Protein AF-A0A258AAE7-F1 (afdb_monomer)

Solvent-accessible surface area (backbone atoms only — not comparable to full-atom values): 8280 Å² total; per-residue (Å²): 134,86,82,82,85,81,79,69,81,79,75,84,90,77,60,73,70,60,56,50,54,52,49,51,52,50,52,52,50,51,51,56,50,52,49,54,52,49,54,57,48,52,56,53,58,70,70,46,60,92,88,64,78,79,54,72,70,54,54,51,51,52,54,51,50,55,48,50,52,52,50,52,52,51,55,63,56,70,35,91,78,54,75,66,64,77,70,66,82,52,56,72,72,54,49,54,50,52,54,53,51,52,54,52,54,50,50,54,52,50,52,54,51,55,56,64,73,66,59,77,85,85,76,80,78,82,85,84,81,82,137

Foldseek 3Di:
DDDDPPPDPDDDPDDPVVVLVVVVVVLVVVVVVLVVVVVVLVVVVVVDDPPDDDDPVSVVVVVVSVVVVVVSVVVVVPRPPPVPPPPPPADPVNVVVVVVVVVVVVVVVVVVVVVVVPPPPPPDDDPDDDD

Radius of gyration: 30.96 Å; Cα contacts (8 Å, |Δi|>4): 15; chains: 1; bounding box: 57×70×100 Å

Mean predicted aligned error: 19.7 Å

Structure (mmCIF, N/CA/C/O backbone):
data_AF-A0A258AAE7-F1
#
_entry.id   AF-A0A258AAE7-F1
#
loop_
_atom_site.group_PDB
_atom_site.id
_atom_site.type_symbol
_atom_site.label_atom_id
_atom_site.label_alt_id
_atom_site.label_comp_id
_atom_site.label_asym_id
_atom_site.label_entity_id
_atom_site.label_seq_id
_atom_site.pdbx_PDB_ins_code
_atom_site.Cartn_x
_atom_site.Cartn_y
_atom_site.Cartn_z
_atom_site.occupancy
_atom_site.B_iso_or_equiv
_atom_site.auth_seq_id
_atom_site.auth_comp_id
_atom_site.auth_asym_id
_atom_site.auth_atom_id
_atom_site.pdbx_PDB_model_num
ATOM 1 N N . MET A 1 1 ? 38.422 26.768 -52.918 1.00 37.53 1 MET A N 1
ATOM 2 C CA . MET A 1 1 ? 38.658 27.785 -51.875 1.00 37.53 1 MET A CA 1
ATOM 3 C C . MET A 1 1 ? 37.271 28.175 -51.396 1.00 37.53 1 MET A C 1
ATOM 5 O O . MET A 1 1 ? 36.570 28.813 -52.165 1.00 37.53 1 MET A O 1
ATOM 9 N N . SER A 1 2 ? 36.720 27.408 -50.447 1.00 45.38 2 SER A N 1
ATOM 10 C CA . SER A 1 2 ? 36.784 27.655 -48.984 1.00 45.38 2 SER A CA 1
ATOM 11 C C . SER A 1 2 ? 35.866 28.817 -48.628 1.00 45.38 2 SER A C 1
ATOM 13 O O . SER A 1 2 ? 35.932 29.846 -49.281 1.00 45.38 2 SER A O 1
ATOM 15 N N . ASP A 1 3 ? 35.011 28.785 -47.629 1.00 41.69 3 ASP A N 1
ATOM 16 C CA . ASP A 1 3 ? 34.559 27.792 -46.662 1.00 41.69 3 ASP A CA 1
ATOM 17 C C . ASP A 1 3 ? 33.271 28.458 -46.141 1.00 41.69 3 ASP A C 1
ATOM 19 O O . ASP A 1 3 ? 33.255 29.677 -45.946 1.00 41.69 3 ASP A O 1
ATOM 23 N N . SER A 1 4 ? 32.153 27.753 -46.053 1.00 45.81 4 SER A N 1
ATOM 24 C CA . SER A 1 4 ? 30.976 28.290 -45.368 1.00 45.81 4 SER A CA 1
ATOM 25 C C . SER A 1 4 ? 30.736 27.364 -44.206 1.00 45.81 4 SER A C 1
ATOM 27 O O . SER A 1 4 ? 30.060 26.348 -44.351 1.00 45.81 4 SER A O 1
ATOM 29 N N . ASP A 1 5 ? 31.391 27.719 -43.103 1.00 47.16 5 ASP A N 1
ATOM 30 C CA . ASP A 1 5 ? 31.148 27.208 -41.768 1.00 47.16 5 ASP A CA 1
ATOM 31 C C . ASP A 1 5 ? 29.643 27.275 -41.474 1.00 47.16 5 ASP A C 1
ATOM 33 O O . ASP A 1 5 ? 29.091 28.306 -41.081 1.00 47.16 5 ASP A O 1
ATOM 37 N N . ASP A 1 6 ? 28.974 26.149 -41.700 1.00 49.28 6 ASP A N 1
ATOM 38 C CA . ASP A 1 6 ? 27.685 25.807 -41.113 1.00 49.28 6 ASP A CA 1
ATOM 39 C C . ASP A 1 6 ? 27.934 25.524 -39.621 1.00 49.28 6 ASP A C 1
ATOM 41 O O . ASP A 1 6 ? 27.974 24.380 -39.170 1.00 49.28 6 ASP A O 1
ATOM 45 N N . ASP A 1 7 ? 28.203 26.585 -38.854 1.00 51.69 7 ASP A N 1
ATOM 46 C CA . ASP A 1 7 ? 28.332 26.527 -37.396 1.00 51.69 7 ASP A CA 1
ATOM 47 C C . ASP A 1 7 ? 26.928 26.457 -36.778 1.00 51.69 7 ASP A C 1
ATOM 49 O O . ASP A 1 7 ? 26.360 27.430 -36.276 1.00 51.69 7 ASP A O 1
ATOM 53 N N . ALA A 1 8 ? 26.315 25.279 -36.884 1.00 56.22 8 ALA A N 1
ATOM 54 C CA . ALA A 1 8 ? 25.115 24.947 -36.138 1.00 56.22 8 ALA A CA 1
ATOM 55 C C . ALA A 1 8 ? 25.502 24.692 -34.666 1.00 56.22 8 ALA A C 1
ATOM 57 O O . ALA A 1 8 ? 26.265 23.760 -34.389 1.00 56.22 8 ALA A O 1
ATOM 58 N N . PRO A 1 9 ? 24.964 25.441 -33.683 1.00 46.66 9 PRO A N 1
ATOM 59 C CA . PRO A 1 9 ? 25.293 25.207 -32.285 1.00 46.66 9 PRO A CA 1
ATOM 60 C C . PRO A 1 9 ? 24.755 23.840 -31.851 1.00 46.66 9 PRO A C 1
ATOM 62 O O . PRO A 1 9 ? 23.544 23.613 -31.776 1.00 46.66 9 PRO A O 1
ATOM 65 N N . ALA A 1 10 ? 25.674 22.921 -31.552 1.00 55.69 10 ALA A N 1
ATOM 66 C CA . ALA A 1 10 ? 25.371 21.598 -31.031 1.00 55.69 10 ALA A CA 1
ATOM 67 C C . ALA A 1 10 ? 24.486 21.702 -29.777 1.00 55.69 10 ALA A C 1
ATOM 69 O O . ALA A 1 10 ? 24.906 22.186 -28.723 1.00 55.69 10 ALA A O 1
ATOM 70 N N . LEU A 1 11 ? 23.242 21.228 -29.885 1.00 53.00 11 LEU A N 1
ATOM 71 C CA . LEU A 1 11 ? 22.323 21.135 -28.754 1.00 53.00 11 LEU A CA 1
ATOM 72 C C . LEU A 1 11 ? 22.918 20.186 -27.694 1.00 53.00 11 LEU A C 1
ATOM 74 O O . LEU A 1 11 ? 23.328 19.074 -28.037 1.00 53.00 11 LEU A O 1
ATOM 78 N N . PRO A 1 12 ? 22.967 20.572 -26.404 1.00 51.06 12 PRO A N 1
ATOM 79 C CA . PRO A 1 12 ? 23.612 19.765 -25.376 1.00 51.06 12 PRO A CA 1
ATOM 80 C C . PRO A 1 12 ? 22.842 18.462 -25.127 1.00 51.06 12 PRO A C 1
ATOM 82 O O . PRO A 1 12 ? 21.805 18.426 -24.460 1.00 51.06 12 PRO A O 1
ATOM 85 N N . VAL A 1 13 ? 23.395 17.357 -25.627 1.00 57.78 13 VAL A N 1
ATOM 86 C CA . VAL A 1 13 ? 22.878 15.991 -25.469 1.00 57.78 13 VAL A CA 1
ATOM 87 C C . VAL A 1 13 ? 23.256 15.426 -24.095 1.00 57.78 13 VAL A C 1
ATOM 89 O O . VAL A 1 13 ? 23.998 14.456 -23.987 1.00 57.78 13 VAL A O 1
ATOM 92 N N . ALA A 1 14 ? 22.796 16.031 -22.999 1.00 56.56 14 ALA A N 1
ATOM 93 C CA . ALA A 1 14 ? 23.075 15.477 -21.671 1.00 56.56 14 ALA A CA 1
ATOM 94 C C . ALA A 1 14 ? 22.123 15.990 -20.587 1.00 56.56 14 ALA A C 1
ATOM 96 O O . ALA A 1 14 ? 22.520 16.854 -19.822 1.00 56.56 14 ALA A O 1
ATOM 97 N N . ASN A 1 15 ? 20.904 15.443 -20.447 1.00 48.91 15 ASN A N 1
ATOM 98 C CA . ASN A 1 15 ? 20.116 15.668 -19.215 1.00 48.91 15 ASN A CA 1
ATOM 99 C C . ASN A 1 15 ? 19.104 14.575 -18.802 1.00 48.91 15 ASN A C 1
ATOM 101 O O . ASN A 1 15 ? 18.463 14.712 -17.760 1.00 48.91 15 ASN A O 1
ATOM 105 N N . GLY A 1 16 ? 18.988 13.445 -19.510 1.00 54.03 16 GLY A N 1
ATOM 106 C CA . GLY A 1 16 ? 17.997 12.409 -19.156 1.00 54.03 16 GLY A CA 1
ATOM 107 C C . GLY A 1 16 ? 18.173 11.798 -17.751 1.00 54.03 16 GLY A C 1
ATOM 108 O O . GLY A 1 16 ? 17.197 11.517 -17.060 1.00 54.03 16 GLY A O 1
ATOM 109 N N . LYS A 1 17 ? 19.420 11.648 -17.284 1.00 53.62 17 LYS A N 1
ATOM 110 C CA . LYS A 1 17 ? 19.751 10.947 -16.026 1.00 53.62 17 LYS A CA 1
ATOM 111 C C . LYS A 1 17 ? 19.558 11.797 -14.762 1.00 53.62 17 LYS A C 1
ATOM 113 O O . LYS A 1 17 ? 19.260 11.259 -13.702 1.00 53.62 17 LYS A O 1
ATOM 118 N N . ARG A 1 18 ? 19.702 13.127 -14.833 1.00 56.16 18 ARG A N 1
ATOM 119 C CA . ARG A 1 18 ? 19.426 13.994 -13.667 1.00 56.16 18 ARG A CA 1
ATOM 120 C C . ARG A 1 18 ? 17.930 14.174 -13.435 1.00 56.16 18 ARG A C 1
ATOM 122 O O . ARG A 1 18 ? 17.488 14.160 -12.289 1.00 56.16 18 ARG A O 1
ATOM 129 N N . LEU A 1 19 ? 17.153 14.248 -14.516 1.00 59.19 19 LEU A N 1
ATOM 130 C CA . LEU A 1 19 ? 15.694 14.277 -14.448 1.00 59.19 19 LEU A CA 1
ATOM 131 C C . LEU A 1 19 ? 15.130 12.993 -13.815 1.00 59.19 19 LEU A C 1
ATOM 133 O O . LEU A 1 19 ? 14.191 13.068 -13.023 1.00 59.19 19 LEU A O 1
ATOM 137 N N . SER A 1 20 ? 15.731 11.824 -14.079 1.00 67.19 20 SER A N 1
ATOM 138 C CA . SER A 1 20 ? 15.304 10.559 -13.463 1.00 67.19 20 SER A CA 1
ATOM 139 C C . SER A 1 20 ? 15.629 10.474 -11.965 1.00 67.19 20 SER A C 1
ATOM 141 O O . SER A 1 20 ? 14.798 9.998 -11.191 1.00 67.19 20 SER A O 1
ATOM 143 N N . VAL A 1 21 ? 16.791 10.975 -11.523 1.00 70.25 21 VAL A N 1
ATOM 144 C CA . VAL A 1 21 ? 17.143 11.044 -10.088 1.00 70.25 21 VAL A CA 1
ATOM 145 C C . VAL A 1 21 ? 16.225 12.021 -9.346 1.00 70.25 21 VAL A C 1
ATOM 147 O O . VAL A 1 21 ? 15.724 11.691 -8.270 1.00 70.25 21 VAL A O 1
ATOM 150 N N . GLY A 1 22 ? 15.929 13.180 -9.946 1.00 79.62 22 GLY A N 1
ATOM 151 C CA . GLY A 1 22 ? 14.961 14.139 -9.407 1.00 79.62 22 GLY A CA 1
ATOM 152 C C . GLY A 1 22 ? 13.559 13.539 -9.273 1.00 79.62 22 GLY A C 1
ATOM 153 O O . GLY A 1 22 ? 12.943 13.637 -8.212 1.00 79.62 22 GLY A O 1
ATOM 154 N N . ARG A 1 23 ? 13.085 12.822 -10.303 1.00 79.00 23 ARG A N 1
ATOM 155 C CA . ARG A 1 23 ? 11.798 12.109 -10.269 1.00 79.00 23 ARG A CA 1
ATOM 156 C C . ARG A 1 23 ? 11.747 11.075 -9.142 1.00 79.00 23 ARG A C 1
ATOM 158 O O . ARG A 1 23 ? 10.779 11.057 -8.387 1.00 79.00 23 ARG A O 1
ATOM 165 N N . LYS A 1 24 ? 12.792 10.258 -8.977 1.00 81.62 24 LYS A N 1
ATOM 166 C CA . LYS A 1 24 ? 12.866 9.254 -7.900 1.00 81.62 24 LYS A CA 1
ATOM 167 C C . LYS A 1 24 ? 12.804 9.894 -6.510 1.00 81.62 24 LYS A C 1
ATOM 169 O O . LYS A 1 24 ? 12.127 9.369 -5.624 1.00 81.62 24 L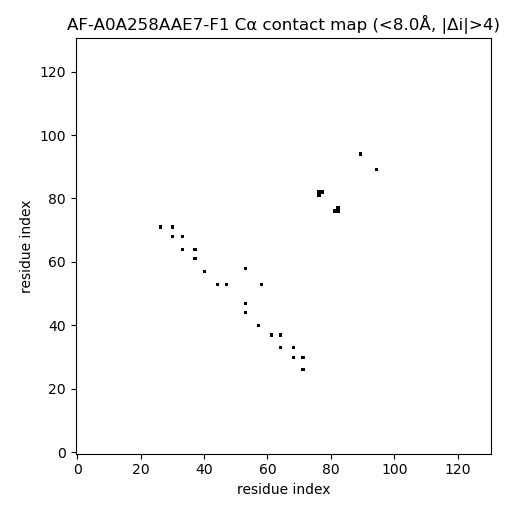YS A O 1
ATOM 174 N N . ALA A 1 25 ? 13.470 11.032 -6.313 1.00 84.38 25 ALA A N 1
ATOM 175 C CA . ALA A 1 25 ? 13.437 11.755 -5.042 1.00 84.38 25 ALA A CA 1
ATOM 176 C C . ALA A 1 25 ? 12.029 12.284 -4.720 1.00 84.38 25 ALA A C 1
ATOM 178 O O . ALA A 1 25 ? 11.571 12.166 -3.582 1.00 84.38 25 ALA A O 1
ATOM 179 N N . VAL A 1 26 ? 11.319 12.802 -5.729 1.00 86.44 26 VAL A N 1
ATOM 180 C CA . VAL A 1 26 ? 9.926 13.256 -5.595 1.00 86.44 26 VAL A CA 1
ATOM 181 C C . VAL A 1 26 ? 8.995 12.090 -5.264 1.00 86.44 26 VAL A C 1
ATOM 183 O O . VAL A 1 26 ? 8.254 12.185 -4.290 1.00 86.44 26 VAL A O 1
ATOM 186 N N . VAL A 1 27 ? 9.080 10.970 -5.990 1.00 86.19 27 VAL A N 1
ATOM 187 C CA . VAL A 1 27 ? 8.279 9.760 -5.715 1.00 86.19 27 VAL A CA 1
ATOM 188 C C . VAL A 1 27 ? 8.530 9.249 -4.296 1.00 86.19 27 VAL A C 1
ATOM 190 O O . VAL A 1 27 ? 7.586 9.009 -3.550 1.00 86.19 27 VAL A O 1
ATOM 193 N N . THR A 1 28 ? 9.793 9.173 -3.871 1.00 86.38 28 THR A N 1
ATOM 194 C CA . THR A 1 28 ? 10.151 8.740 -2.508 1.00 86.38 28 THR A CA 1
ATOM 195 C C . THR A 1 28 ? 9.578 9.681 -1.445 1.00 86.38 28 THR A C 1
ATOM 197 O O . THR A 1 28 ? 9.114 9.238 -0.393 1.00 86.38 28 THR A O 1
ATOM 200 N N . ARG A 1 29 ? 9.596 10.996 -1.699 1.00 91.06 29 ARG A N 1
ATOM 201 C CA . ARG A 1 29 ? 9.025 11.990 -0.785 1.00 91.06 29 ARG A CA 1
ATOM 202 C C . ARG A 1 29 ? 7.502 11.877 -0.707 1.00 91.06 29 ARG A C 1
ATOM 204 O O . ARG A 1 29 ? 6.971 11.943 0.397 1.00 91.06 29 ARG A O 1
ATOM 211 N N . LEU A 1 30 ? 6.829 11.685 -1.842 1.00 89.75 30 LEU A N 1
ATOM 212 C CA . LEU A 1 30 ? 5.380 11.472 -1.905 1.00 89.75 30 LEU A CA 1
ATOM 213 C C . LEU A 1 30 ? 4.977 10.188 -1.178 1.00 89.75 30 LEU A C 1
ATOM 215 O O . LEU A 1 30 ? 4.049 10.222 -0.380 1.00 89.75 30 LEU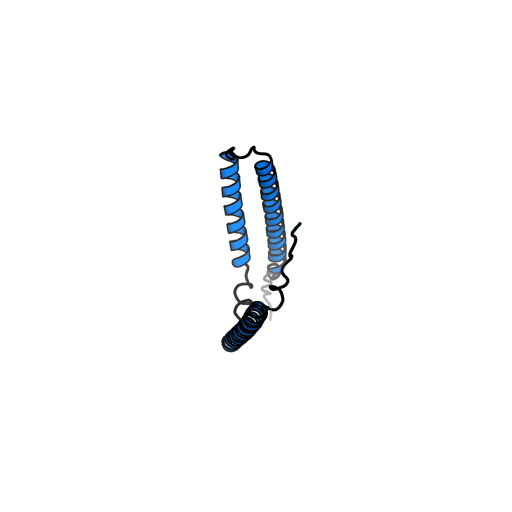 A O 1
ATOM 219 N N . TRP A 1 31 ? 5.733 9.103 -1.356 1.00 87.81 31 TRP A N 1
ATOM 220 C CA . TRP A 1 31 ? 5.507 7.850 -0.639 1.00 87.81 31 TRP A CA 1
ATOM 221 C C . TRP A 1 31 ? 5.599 8.029 0.879 1.00 87.81 31 TRP A C 1
ATOM 223 O O . TRP A 1 31 ? 4.695 7.650 1.616 1.00 87.81 31 TRP A O 1
ATOM 233 N N . ARG A 1 32 ? 6.665 8.680 1.362 1.00 92.50 32 ARG A N 1
ATOM 234 C CA . ARG A 1 32 ? 6.826 8.966 2.798 1.00 92.50 32 ARG A CA 1
ATOM 235 C C . ARG A 1 32 ? 5.722 9.868 3.344 1.00 92.50 32 ARG A C 1
ATOM 237 O O . ARG A 1 32 ? 5.342 9.716 4.498 1.00 92.50 32 ARG A O 1
ATOM 244 N N . ALA A 1 33 ? 5.251 10.832 2.556 1.00 92.31 33 ALA A N 1
ATOM 245 C CA . ALA A 1 3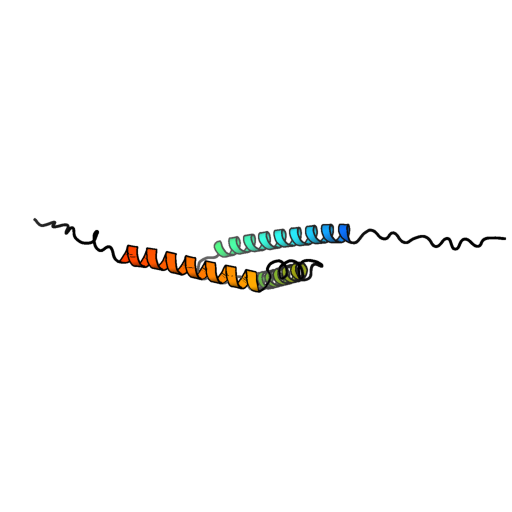3 ? 4.150 11.697 2.963 1.00 92.31 33 ALA A CA 1
ATOM 246 C C . ALA A 1 33 ? 2.835 10.912 3.061 1.00 92.31 33 ALA A C 1
ATOM 248 O O . ALA A 1 33 ? 2.157 11.025 4.077 1.00 92.31 33 ALA A O 1
ATOM 249 N N . ALA A 1 34 ? 2.530 10.078 2.063 1.00 86.19 34 ALA A N 1
ATOM 250 C CA . ALA A 1 34 ? 1.354 9.215 2.067 1.00 86.19 34 ALA A CA 1
ATOM 251 C C . ALA A 1 34 ? 1.369 8.241 3.255 1.00 86.19 34 ALA A C 1
ATOM 253 O O . ALA A 1 34 ? 0.370 8.144 3.957 1.00 86.19 34 ALA A O 1
ATOM 254 N N . GLN A 1 35 ? 2.511 7.607 3.550 1.00 88.31 35 GLN A N 1
ATOM 255 C CA . GLN A 1 35 ? 2.636 6.718 4.710 1.00 88.31 35 GLN A CA 1
ATOM 256 C C . GLN A 1 35 ? 2.320 7.446 6.021 1.00 88.31 35 GLN A C 1
ATOM 258 O O . GLN A 1 35 ? 1.470 7.002 6.775 1.00 88.31 35 GLN A O 1
ATOM 263 N N . ARG A 1 36 ? 2.915 8.623 6.258 1.00 91.56 36 ARG A N 1
ATOM 264 C CA . ARG A 1 36 ? 2.627 9.403 7.476 1.00 91.56 36 ARG A CA 1
ATOM 265 C C . ARG A 1 36 ? 1.163 9.814 7.586 1.00 91.56 36 ARG A C 1
ATOM 267 O O . ARG A 1 36 ? 0.652 9.954 8.690 1.00 91.56 36 ARG A O 1
ATOM 274 N N . GLN A 1 37 ? 0.512 10.089 6.455 1.00 86.94 37 GLN A N 1
ATOM 275 C CA . GLN A 1 37 ? -0.911 10.409 6.452 1.00 86.94 37 GLN A CA 1
ATOM 276 C C . GLN A 1 37 ? -1.751 9.185 6.812 1.00 86.94 37 GLN A C 1
ATOM 278 O O . GLN A 1 37 ? -2.679 9.338 7.599 1.00 86.94 37 GLN A O 1
ATOM 283 N N . LEU A 1 38 ? -1.406 8.001 6.297 1.00 87.38 38 LEU A N 1
ATOM 284 C CA . LEU A 1 38 ? -2.031 6.737 6.681 1.00 87.38 38 LEU A CA 1
ATOM 285 C C . LEU A 1 38 ? -1.870 6.485 8.187 1.00 87.38 38 LEU A C 1
ATOM 287 O O . LEU A 1 38 ? -2.876 6.354 8.871 1.00 87.38 38 LEU A O 1
ATOM 291 N N . ASP A 1 39 ? -0.641 6.553 8.709 1.00 89.81 39 ASP A N 1
ATOM 292 C CA . ASP A 1 39 ? -0.351 6.326 10.132 1.00 89.81 39 ASP A CA 1
ATOM 293 C C . ASP A 1 39 ? -1.153 7.295 11.030 1.00 89.81 39 ASP A C 1
ATOM 295 O O . ASP A 1 39 ? -1.692 6.922 12.069 1.00 89.81 39 ASP A O 1
ATOM 299 N N . ALA A 1 40 ? -1.287 8.561 10.613 1.00 88.31 40 ALA A N 1
ATOM 300 C CA . ALA A 1 40 ? -2.080 9.556 11.336 1.00 88.31 40 ALA A CA 1
ATOM 301 C C . ALA A 1 40 ? -3.597 9.301 11.264 1.00 88.31 40 ALA A C 1
ATOM 303 O O . ALA A 1 40 ? -4.327 9.738 12.152 1.00 88.31 40 ALA A O 1
ATOM 304 N N . HIS A 1 41 ? -4.086 8.665 10.197 1.00 82.69 41 HIS A N 1
ATOM 305 C CA . HIS A 1 41 ? -5.477 8.221 10.104 1.00 82.69 41 HIS A CA 1
ATOM 306 C C . HIS A 1 41 ? -5.720 6.979 10.960 1.00 82.69 41 HIS A C 1
ATOM 308 O O . HIS A 1 41 ? -6.715 6.938 11.669 1.00 82.69 41 HIS A O 1
ATOM 314 N N . GLU A 1 42 ? -4.799 6.019 10.960 1.00 86.31 42 GLU A N 1
ATOM 315 C CA . GLU A 1 42 ? -4.874 4.829 11.813 1.00 86.31 42 GLU A CA 1
ATOM 316 C C . GLU A 1 42 ? -4.912 5.211 13.296 1.00 86.31 42 GLU A C 1
ATOM 318 O O . GLU A 1 42 ? -5.820 4.789 14.003 1.00 86.31 42 GLU A O 1
ATOM 323 N N . ALA A 1 43 ? -4.043 6.127 13.737 1.00 88.88 43 ALA A N 1
ATOM 324 C CA . ALA A 1 43 ? -4.071 6.632 15.111 1.00 88.88 43 ALA A CA 1
ATOM 325 C C . ALA A 1 43 ? -5.417 7.285 15.481 1.00 88.88 43 ALA A C 1
ATOM 327 O O . ALA A 1 43 ? -5.922 7.085 16.582 1.00 88.88 43 ALA A O 1
ATOM 328 N N . ARG A 1 44 ? -6.037 8.032 14.553 1.00 83.25 44 ARG A N 1
ATOM 329 C CA . ARG A 1 44 ? -7.378 8.600 14.772 1.00 83.25 44 ARG A CA 1
ATOM 330 C C . ARG A 1 44 ? -8.452 7.521 14.846 1.00 83.25 44 ARG A C 1
ATOM 332 O O . ARG A 1 44 ? -9.355 7.644 15.663 1.00 83.25 44 ARG A O 1
ATOM 339 N N . LEU A 1 45 ? -8.370 6.479 14.019 1.00 83.56 45 LEU A N 1
ATOM 340 C CA . LEU A 1 45 ? -9.304 5.352 14.063 1.00 83.56 45 LEU A CA 1
ATOM 341 C C . LEU A 1 45 ? -9.176 4.547 15.362 1.00 83.56 45 LEU A C 1
ATOM 343 O O . LEU A 1 45 ? -10.191 4.092 15.881 1.00 83.56 45 LEU A O 1
ATOM 347 N N . ASP A 1 46 ? -7.971 4.427 15.916 1.00 85.81 46 ASP A N 1
ATOM 348 C CA . ASP A 1 46 ? -7.735 3.771 17.208 1.00 85.81 46 ASP A CA 1
ATOM 349 C C . ASP A 1 46 ? -8.303 4.572 18.394 1.00 85.81 46 ASP A C 1
ATOM 351 O O . ASP A 1 46 ? -8.699 3.993 19.408 1.00 85.81 46 ASP A O 1
ATOM 355 N N . GLU A 1 47 ? -8.382 5.901 18.269 1.00 87.75 47 GLU A N 1
ATOM 356 C CA . GLU A 1 47 ? -9.020 6.785 19.253 1.00 87.75 47 GLU A CA 1
ATOM 357 C C . GLU A 1 47 ? -10.560 6.708 19.218 1.00 87.75 47 GLU A C 1
ATOM 359 O O . GLU A 1 47 ? -11.219 7.120 20.180 1.00 87.75 47 GLU A O 1
ATOM 364 N N . LEU A 1 48 ? -11.162 6.177 18.143 1.00 82.12 48 LEU A N 1
ATOM 365 C CA . LEU A 1 48 ? -12.614 6.032 18.057 1.00 82.12 48 LEU A CA 1
ATOM 366 C C . LEU A 1 48 ? -13.117 4.909 18.986 1.00 82.12 48 LEU A C 1
ATOM 368 O O . LEU A 1 48 ? -12.552 3.813 19.033 1.00 82.12 48 LEU A O 1
ATOM 372 N N . PRO A 1 49 ? -14.240 5.122 19.701 1.00 84.44 49 PRO A N 1
ATOM 373 C CA . PRO A 1 49 ? -14.839 4.070 20.507 1.00 84.44 49 PRO A CA 1
ATOM 374 C C . PRO A 1 49 ? -15.270 2.899 19.617 1.00 84.44 49 PRO A C 1
ATOM 376 O O . PRO A 1 49 ? -15.784 3.084 18.513 1.00 84.44 49 PRO A O 1
ATOM 379 N N . LYS A 1 50 ? -15.084 1.673 20.117 1.00 77.44 50 LYS A N 1
ATOM 380 C CA . LYS A 1 50 ? -15.418 0.444 19.384 1.00 77.44 50 LYS A CA 1
ATOM 381 C C . LYS A 1 50 ? -16.867 0.493 18.884 1.00 77.44 50 LYS A C 1
ATOM 383 O O . LYS A 1 50 ? -17.795 0.575 19.683 1.00 77.44 50 LYS A O 1
ATOM 388 N N . GLY A 1 51 ? -17.043 0.419 17.565 1.00 72.88 51 GLY A N 1
ATOM 389 C CA . GLY A 1 51 ? -18.353 0.470 16.906 1.00 72.88 51 GLY A CA 1
ATOM 390 C C . GLY A 1 51 ? -18.773 1.852 16.392 1.00 72.88 51 GLY A C 1
ATOM 391 O O . GLY A 1 51 ? -19.806 1.946 15.732 1.00 72.88 51 GLY A O 1
ATOM 392 N N . ALA A 1 52 ? -17.990 2.908 16.631 1.00 73.62 52 ALA A N 1
ATOM 393 C CA . ALA A 1 52 ? -18.177 4.181 15.944 1.00 73.62 52 ALA A CA 1
ATOM 394 C C . ALA A 1 52 ? -17.676 4.090 14.497 1.00 73.62 52 ALA A C 1
ATOM 396 O O . ALA A 1 52 ? -16.591 3.578 14.225 1.00 73.62 52 ALA A O 1
ATOM 397 N N . ALA A 1 53 ? -18.484 4.587 13.560 1.00 73.88 53 ALA A N 1
ATOM 398 C CA . ALA A 1 53 ? -18.096 4.668 12.161 1.00 73.88 53 ALA A CA 1
ATOM 399 C C . ALA A 1 53 ? -17.132 5.841 11.936 1.00 73.88 53 ALA A C 1
ATOM 401 O O . ALA A 1 53 ? -17.338 6.935 12.466 1.00 73.88 53 ALA A O 1
ATOM 402 N N . ALA A 1 54 ? -16.116 5.615 11.102 1.00 76.31 54 ALA A N 1
ATOM 403 C CA . ALA A 1 54 ? -15.260 6.677 10.590 1.00 76.31 54 ALA A CA 1
ATOM 404 C C . ALA A 1 54 ? -16.089 7.716 9.817 1.00 76.31 54 ALA A C 1
ATOM 406 O O . ALA A 1 54 ? -17.111 7.398 9.201 1.00 76.31 54 ALA A O 1
ATOM 407 N N . SER A 1 55 ? -15.646 8.971 9.837 1.00 83.31 55 SER A N 1
ATOM 408 C CA . SER A 1 55 ? -16.361 10.059 9.163 1.00 83.31 55 SER A CA 1
ATOM 409 C C . SER A 1 55 ? -16.350 9.910 7.630 1.00 83.31 55 SER A C 1
ATOM 411 O O . SER A 1 55 ? -15.418 9.363 7.041 1.00 83.31 55 SER A O 1
ATOM 413 N N . GLU A 1 56 ? -17.366 10.440 6.940 1.00 84.12 56 GLU A N 1
ATOM 414 C CA . GLU A 1 56 ? -17.427 10.416 5.466 1.00 84.12 56 GLU A CA 1
ATOM 415 C C . GLU A 1 56 ? -16.234 11.151 4.824 1.00 84.12 56 GLU A C 1
ATOM 417 O O . GLU A 1 56 ? -15.704 10.732 3.792 1.00 84.12 56 GLU A O 1
ATOM 422 N N . SER A 1 57 ? -15.782 12.248 5.438 1.00 81.50 57 SER A N 1
ATOM 423 C CA . SER A 1 57 ? -14.590 12.986 5.007 1.00 81.50 57 SER A CA 1
ATOM 424 C C . SER A 1 57 ? -13.324 12.135 5.107 1.00 81.50 57 SER A C 1
ATOM 426 O O . SER A 1 57 ? -12.471 12.208 4.224 1.00 81.50 57 SER A O 1
ATOM 428 N N . GLU A 1 58 ? -13.217 11.295 6.134 1.00 79.69 58 GLU A N 1
ATOM 429 C CA . GLU A 1 58 ? -12.113 10.355 6.304 1.00 79.69 58 GLU A CA 1
ATOM 430 C C . GLU A 1 58 ? -12.149 9.229 5.271 1.00 79.69 58 GLU A C 1
ATOM 432 O O . GLU A 1 58 ? -11.131 8.956 4.637 1.00 79.69 58 GLU A O 1
ATOM 437 N N . ALA A 1 59 ? -13.323 8.658 4.991 1.00 87.00 59 ALA A N 1
ATOM 438 C CA . ALA A 1 59 ? -13.475 7.680 3.913 1.00 87.00 59 ALA A CA 1
ATOM 439 C C . ALA A 1 59 ? -13.049 8.260 2.549 1.00 87.00 59 ALA A C 1
ATOM 441 O O . ALA A 1 59 ? -12.352 7.603 1.771 1.00 87.00 59 ALA A O 1
ATOM 442 N N . LYS A 1 60 ? -13.400 9.525 2.272 1.00 88.56 60 LYS A N 1
ATOM 443 C CA . LYS A 1 60 ? -12.955 10.243 1.065 1.00 88.56 60 LYS A CA 1
ATOM 444 C C . LYS A 1 60 ? -11.441 10.465 1.053 1.00 88.56 60 LYS A C 1
ATOM 446 O O . LYS A 1 60 ? -10.815 10.254 0.014 1.00 88.56 60 LYS A O 1
ATOM 451 N N . ALA A 1 61 ? -10.847 10.857 2.180 1.00 85.06 61 ALA A N 1
ATOM 452 C CA . ALA A 1 61 ? -9.399 11.029 2.296 1.00 85.06 61 ALA A CA 1
ATOM 453 C C . ALA A 1 61 ? -8.649 9.711 2.026 1.00 85.06 61 ALA A C 1
ATOM 455 O O . ALA A 1 61 ? -7.703 9.697 1.236 1.00 85.06 61 ALA A O 1
ATOM 456 N N . LEU A 1 62 ? -9.125 8.593 2.588 1.00 85.31 62 LEU A N 1
ATOM 457 C CA . LEU A 1 62 ? -8.568 7.258 2.353 1.00 85.31 62 LEU A CA 1
ATOM 458 C C . LEU A 1 62 ? -8.703 6.821 0.889 1.00 85.31 62 LEU A C 1
ATOM 460 O O . LEU A 1 62 ? -7.755 6.280 0.323 1.00 85.31 62 LEU A O 1
ATOM 464 N N . ALA A 1 63 ? -9.836 7.098 0.239 1.00 92.31 63 ALA A N 1
ATOM 465 C CA . ALA A 1 63 ? -10.022 6.788 -1.178 1.00 92.31 63 ALA A CA 1
ATOM 466 C C . ALA A 1 63 ? -9.032 7.553 -2.076 1.00 92.31 63 ALA A C 1
ATOM 468 O O . ALA A 1 63 ? -8.456 6.978 -3.005 1.00 92.31 63 ALA A O 1
ATOM 469 N N . VAL A 1 64 ? -8.794 8.837 -1.785 1.00 93.12 64 VAL A N 1
ATOM 470 C CA . VAL A 1 64 ? -7.790 9.645 -2.496 1.00 93.12 64 VAL A CA 1
ATOM 471 C C . VAL A 1 64 ? -6.386 9.096 -2.250 1.00 93.12 64 VAL A C 1
ATOM 473 O O . VAL A 1 64 ? -5.625 8.947 -3.202 1.00 93.12 64 VAL A O 1
ATOM 476 N N . LEU A 1 65 ? -6.049 8.732 -1.011 1.00 87.06 65 LEU A N 1
ATOM 477 C CA . LEU A 1 65 ? -4.740 8.172 -0.670 1.00 87.06 65 LEU A CA 1
ATOM 478 C C . LEU A 1 65 ? -4.495 6.809 -1.339 1.00 87.06 65 LEU A C 1
ATOM 480 O O . LEU A 1 65 ? -3.431 6.574 -1.906 1.00 87.06 65 LEU A O 1
ATOM 484 N N . ALA A 1 66 ? -5.495 5.929 -1.374 1.00 90.62 66 ALA A N 1
ATOM 485 C CA . ALA A 1 66 ? -5.406 4.660 -2.093 1.00 90.62 66 ALA A CA 1
ATOM 486 C C . ALA A 1 66 ? -5.189 4.871 -3.603 1.00 90.62 66 ALA A C 1
ATOM 488 O O . ALA A 1 66 ? -4.409 4.153 -4.238 1.00 90.62 66 ALA A O 1
ATOM 489 N N . ARG A 1 67 ? -5.844 5.886 -4.183 1.00 92.12 67 ARG A N 1
ATOM 490 C CA . ARG A 1 67 ? -5.639 6.272 -5.581 1.00 92.12 67 ARG A CA 1
ATOM 49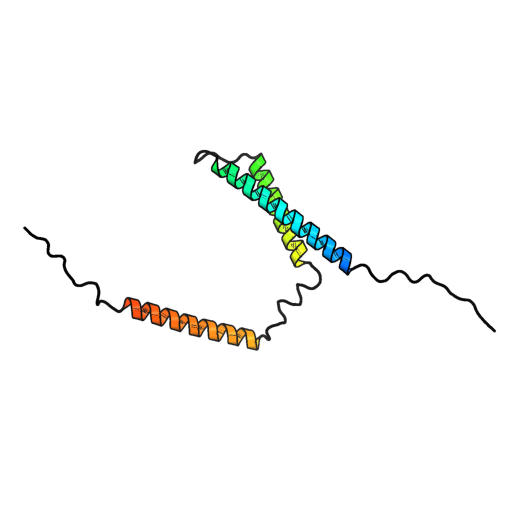1 C C . ARG A 1 67 ? -4.218 6.781 -5.825 1.00 92.12 67 ARG A C 1
ATOM 493 O O . ARG A 1 67 ? -3.587 6.319 -6.772 1.00 92.12 67 ARG A O 1
ATOM 500 N N . THR A 1 68 ? -3.693 7.673 -4.985 1.00 90.88 68 THR A N 1
ATOM 501 C CA . THR A 1 68 ? -2.334 8.208 -5.166 1.00 90.88 68 THR A CA 1
ATOM 502 C C . THR A 1 68 ? -1.272 7.127 -5.001 1.00 90.88 68 THR A C 1
ATOM 504 O O . THR A 1 68 ? -0.331 7.088 -5.787 1.00 90.88 68 THR A O 1
ATOM 507 N N . VAL A 1 69 ? -1.436 6.194 -4.058 1.00 90.12 69 VAL A N 1
ATOM 508 C CA . VAL A 1 69 ? -0.539 5.035 -3.916 1.00 90.12 69 VAL A CA 1
ATOM 509 C C . VAL A 1 69 ? -0.558 4.173 -5.180 1.00 90.12 69 VAL A C 1
ATOM 511 O O . VAL A 1 69 ? 0.506 3.817 -5.685 1.00 90.12 69 VAL A O 1
ATOM 514 N N . ARG A 1 70 ? -1.737 3.888 -5.753 1.00 88.25 70 ARG A N 1
ATOM 515 C CA . ARG A 1 70 ? -1.843 3.149 -7.024 1.00 88.25 70 ARG A CA 1
ATOM 516 C C . ARG A 1 70 ? -1.147 3.881 -8.172 1.00 88.25 70 ARG A C 1
ATOM 518 O O . ARG A 1 70 ? -0.445 3.248 -8.957 1.00 88.25 70 ARG A O 1
ATOM 525 N N . GLU A 1 71 ? -1.320 5.196 -8.264 1.00 91.38 71 GLU A N 1
ATOM 526 C CA . GLU A 1 71 ? -0.661 6.024 -9.277 1.00 91.38 71 GLU A CA 1
ATOM 527 C C . GLU A 1 71 ? 0.866 6.039 -9.085 1.00 91.38 71 GLU A C 1
ATOM 529 O O . GLU A 1 71 ? 1.603 5.877 -10.054 1.00 91.38 71 GLU A O 1
ATOM 534 N N . LEU A 1 72 ? 1.365 6.129 -7.848 1.00 86.00 72 LEU A N 1
ATOM 535 C CA . LEU A 1 72 ? 2.799 6.042 -7.548 1.00 86.00 72 LEU A CA 1
ATOM 536 C C . LEU A 1 72 ? 3.389 4.675 -7.921 1.00 86.00 72 LEU A C 1
ATOM 538 O O . LEU A 1 72 ? 4.478 4.625 -8.491 1.00 86.00 72 LEU A O 1
ATOM 542 N N . VAL A 1 73 ? 2.669 3.579 -7.657 1.00 85.50 73 VAL A N 1
ATOM 543 C CA . VAL A 1 73 ? 3.080 2.223 -8.067 1.00 85.50 73 VAL A CA 1
ATOM 544 C C . VAL A 1 73 ? 3.119 2.102 -9.591 1.00 85.50 73 VAL A C 1
ATOM 546 O O . VAL A 1 73 ? 4.078 1.559 -10.133 1.00 85.50 73 VAL A O 1
ATOM 549 N N . ALA A 1 74 ? 2.126 2.650 -10.296 1.00 86.06 74 ALA A N 1
ATOM 550 C CA . ALA A 1 74 ? 2.115 2.664 -11.758 1.00 86.06 74 ALA A CA 1
ATOM 551 C C . ALA A 1 74 ? 3.289 3.477 -12.338 1.00 86.06 74 ALA A C 1
ATOM 553 O O . ALA A 1 74 ? 3.912 3.051 -13.309 1.00 86.06 74 ALA A O 1
ATOM 554 N N . LEU A 1 75 ? 3.640 4.611 -11.720 1.00 79.81 75 LEU A N 1
ATOM 555 C CA . LEU A 1 75 ? 4.795 5.427 -12.116 1.00 79.81 75 LEU A CA 1
ATOM 556 C C . LEU A 1 75 ? 6.140 4.722 -11.874 1.00 79.81 75 LEU A C 1
ATOM 558 O O . LEU A 1 75 ? 7.080 4.934 -12.640 1.00 79.81 75 LEU A O 1
ATOM 562 N N . ASP A 1 76 ? 6.243 3.907 -10.822 1.00 75.81 76 ASP A N 1
ATOM 563 C CA . ASP A 1 76 ? 7.436 3.105 -10.519 1.00 75.81 76 ASP A CA 1
ATOM 564 C C . ASP A 1 76 ? 7.550 1.856 -11.417 1.00 75.81 76 ASP A C 1
ATOM 566 O O . ASP A 1 76 ? 8.656 1.430 -11.755 1.00 75.81 76 ASP A O 1
ATOM 570 N N . ALA A 1 77 ? 6.419 1.290 -11.853 1.00 75.00 77 ALA A N 1
ATOM 571 C CA . ALA A 1 77 ? 6.372 0.203 -12.834 1.00 75.00 77 ALA A CA 1
ATOM 572 C C . ALA A 1 77 ? 6.755 0.687 -14.244 1.00 75.00 77 ALA A C 1
ATOM 574 O O . ALA A 1 77 ? 7.612 0.088 -14.883 1.00 75.00 77 ALA A O 1
ATOM 575 N N . ALA A 1 78 ? 6.219 1.835 -14.673 1.00 70.62 78 ALA A N 1
ATOM 576 C CA . ALA A 1 78 ? 6.513 2.454 -15.969 1.00 70.62 78 ALA A CA 1
ATOM 577 C C . ALA A 1 78 ? 7.899 3.135 -16.041 1.00 70.62 78 ALA A C 1
ATOM 579 O O . ALA A 1 78 ? 8.213 3.831 -17.013 1.00 70.62 78 ALA A O 1
ATOM 580 N N . ALA A 1 79 ? 8.736 3.002 -15.005 1.00 67.56 79 ALA A N 1
ATOM 581 C CA . ALA A 1 79 ? 10.072 3.576 -14.996 1.00 67.56 79 ALA A CA 1
ATOM 582 C C . ALA A 1 79 ? 10.954 2.891 -16.067 1.00 67.56 79 ALA A C 1
ATOM 584 O O . ALA A 1 79 ? 11.157 1.672 -16.010 1.00 67.56 79 ALA A O 1
ATOM 585 N N . PRO A 1 80 ? 11.526 3.650 -17.025 1.00 53.62 80 PRO A N 1
ATOM 586 C CA . PRO A 1 80 ? 12.287 3.074 -18.128 1.00 53.62 80 PRO A CA 1
ATOM 587 C C . PRO A 1 80 ? 13.507 2.314 -17.591 1.00 53.62 80 PRO A C 1
ATOM 589 O O . PRO A 1 80 ? 14.390 2.896 -16.956 1.00 53.62 80 PRO A O 1
ATOM 592 N N . GLY A 1 81 ? 13.539 1.001 -17.842 1.00 58.12 81 GLY A N 1
ATOM 593 C CA . GLY A 1 81 ? 14.638 0.105 -17.477 1.00 58.12 81 GLY A CA 1
ATOM 594 C C . GLY A 1 81 ? 14.370 -0.895 -16.343 1.00 58.12 81 GLY A C 1
ATOM 595 O O . GLY A 1 81 ? 15.322 -1.593 -15.974 1.00 58.12 81 GLY A O 1
ATOM 596 N N . ARG A 1 82 ? 13.142 -0.977 -15.797 1.00 52.50 82 ARG A N 1
ATOM 597 C CA . ARG A 1 82 ? 12.744 -1.995 -14.798 1.00 52.50 82 ARG A CA 1
ATOM 598 C C . ARG A 1 82 ? 12.002 -3.198 -15.396 1.00 52.50 82 ARG A C 1
ATOM 600 O O . ARG A 1 82 ? 12.193 -4.309 -14.902 1.00 52.50 82 ARG A O 1
ATOM 607 N N . GLU A 1 83 ? 11.231 -2.993 -16.464 1.00 50.50 83 GLU A N 1
ATOM 608 C CA . GLU A 1 83 ? 10.440 -4.057 -17.106 1.00 50.50 83 GLU A CA 1
ATOM 609 C C . GLU A 1 83 ? 11.312 -5.130 -17.792 1.00 50.50 83 GLU A C 1
ATOM 611 O O . GLU A 1 83 ? 10.934 -6.297 -17.793 1.00 50.50 83 GLU A O 1
ATOM 616 N N . ASP A 1 84 ? 12.527 -4.786 -18.242 1.00 49.41 84 ASP A N 1
ATOM 617 C CA . ASP A 1 84 ? 13.439 -5.744 -18.895 1.00 49.41 84 ASP A CA 1
ATOM 618 C C . ASP A 1 84 ? 14.341 -6.537 -17.934 1.00 49.41 84 ASP A C 1
ATOM 620 O O . ASP A 1 84 ? 14.748 -7.650 -18.244 1.00 49.41 84 ASP A O 1
ATOM 624 N N . LYS A 1 85 ? 14.676 -6.013 -16.747 1.00 51.25 85 LYS A N 1
ATOM 625 C CA . LYS A 1 85 ? 15.744 -6.622 -15.917 1.00 51.25 85 LYS A CA 1
ATOM 626 C C . LYS A 1 85 ? 15.287 -7.721 -14.965 1.00 51.25 85 LYS A C 1
ATOM 628 O O . LYS A 1 85 ? 16.111 -8.467 -14.462 1.00 51.25 85 LYS A O 1
ATOM 633 N N . SER A 1 86 ? 13.993 -7.802 -14.668 1.00 52.69 86 SER A N 1
ATOM 634 C CA . SER A 1 86 ? 13.484 -8.721 -13.636 1.00 52.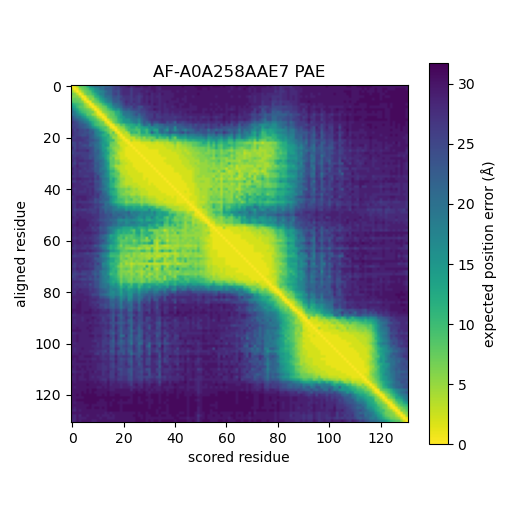69 86 SER A CA 1
ATOM 635 C C . SER A 1 86 ? 12.896 -10.019 -14.195 1.00 52.69 86 SER A C 1
ATOM 637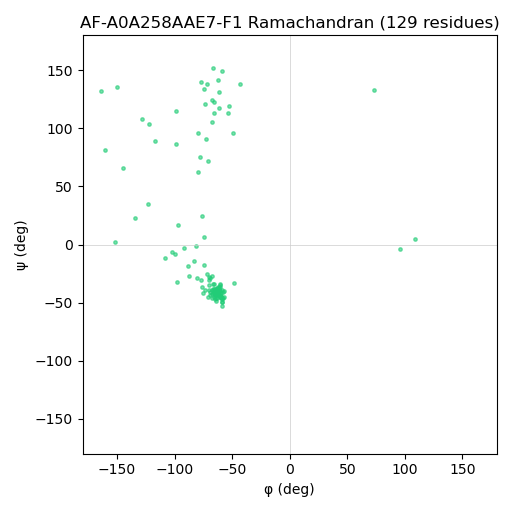 O O . SER A 1 86 ? 12.622 -10.939 -13.429 1.00 52.69 86 SER A O 1
ATOM 639 N N . LYS A 1 87 ? 12.752 -10.129 -15.522 1.00 49.06 87 LYS A N 1
ATOM 640 C CA . LYS A 1 87 ? 12.284 -11.350 -16.198 1.00 49.06 87 LYS A CA 1
ATOM 641 C C . LYS A 1 87 ? 13.386 -12.085 -16.973 1.00 49.06 87 LYS A C 1
ATOM 643 O O . LYS A 1 87 ? 13.169 -13.226 -17.365 1.00 49.06 87 LYS A O 1
ATOM 648 N N . ASP A 1 88 ? 14.549 -11.456 -17.153 1.00 52.31 88 ASP A N 1
ATOM 649 C CA . ASP A 1 88 ? 15.615 -11.928 -18.049 1.00 52.31 88 ASP A CA 1
ATOM 650 C C . ASP A 1 88 ? 16.806 -12.611 -17.340 1.00 52.31 88 ASP A C 1
ATOM 652 O O . ASP A 1 88 ? 17.670 -13.186 -17.989 1.00 52.31 88 ASP A O 1
ATOM 656 N N . GLU A 1 89 ? 16.870 -12.626 -16.002 1.00 57.94 89 GLU A N 1
ATOM 657 C CA . GLU A 1 89 ? 18.048 -13.184 -15.301 1.00 57.94 89 GLU A CA 1
ATOM 658 C C . GLU A 1 89 ? 17.960 -14.674 -14.937 1.00 57.94 89 GLU A C 1
ATOM 660 O O . GLU A 1 89 ? 18.938 -15.259 -14.473 1.00 57.94 89 GLU A O 1
ATOM 665 N N . LEU A 1 90 ? 16.838 -15.347 -15.204 1.00 56.94 90 LEU A N 1
ATOM 666 C CA . LEU A 1 90 ? 16.769 -16.805 -15.110 1.00 56.94 90 LEU A CA 1
ATOM 667 C C . LEU A 1 90 ? 16.189 -17.366 -16.400 1.00 56.94 90 LEU A C 1
ATOM 669 O O . LEU A 1 90 ? 14.986 -17.294 -16.640 1.00 56.94 90 LEU A O 1
ATOM 673 N N . SER A 1 91 ? 17.056 -17.996 -17.199 1.00 67.69 91 SER A N 1
ATOM 674 C CA . SER A 1 91 ? 16.630 -18.868 -18.297 1.00 67.69 91 SER A CA 1
ATOM 675 C C . SER A 1 91 ? 15.468 -19.759 -17.821 1.00 67.69 91 SER A C 1
ATOM 677 O O . SER A 1 91 ? 15.545 -20.290 -16.707 1.00 67.69 91 SER A O 1
ATOM 679 N N . PRO A 1 92 ? 14.416 -19.987 -18.627 1.00 70.62 92 PRO A N 1
ATOM 680 C CA . PRO A 1 92 ? 13.270 -20.818 -18.241 1.00 70.62 92 PRO A CA 1
ATOM 681 C C . PRO A 1 92 ? 13.666 -22.181 -17.642 1.00 70.62 92 PRO A C 1
ATOM 683 O O . PRO A 1 92 ? 13.041 -22.667 -16.701 1.00 70.62 92 PRO A O 1
ATOM 686 N N . ALA A 1 93 ? 14.775 -22.764 -18.110 1.00 72.56 93 ALA A N 1
ATOM 687 C CA . ALA A 1 93 ? 15.340 -24.003 -17.575 1.00 72.56 93 ALA A CA 1
ATOM 688 C C . ALA A 1 93 ? 15.955 -23.863 -16.164 1.00 72.56 93 ALA A C 1
ATOM 690 O O . ALA A 1 93 ? 15.985 -24.824 -15.396 1.00 72.56 93 ALA A O 1
ATOM 691 N N . ALA A 1 94 ? 16.484 -22.694 -15.799 1.00 73.19 94 ALA A N 1
ATOM 692 C CA . ALA A 1 94 ? 16.948 -22.395 -14.443 1.00 73.19 94 ALA A CA 1
ATOM 693 C C . ALA A 1 94 ? 15.769 -22.191 -13.476 1.00 73.19 94 ALA A C 1
ATOM 695 O O . ALA A 1 94 ? 15.805 -22.714 -12.362 1.00 73.19 94 ALA A O 1
ATOM 696 N N . GLY A 1 95 ? 14.692 -21.539 -13.931 1.00 76.81 95 GLY A N 1
ATOM 697 C CA . GLY A 1 95 ? 13.456 -21.396 -13.154 1.00 76.81 95 GLY A CA 1
ATOM 698 C C . GLY A 1 95 ? 12.824 -22.746 -12.796 1.00 76.81 95 GLY A C 1
ATOM 699 O O . GLY A 1 95 ? 12.500 -22.994 -11.635 1.00 76.81 95 GLY A O 1
ATOM 700 N N . LEU A 1 96 ? 12.736 -23.669 -13.762 1.00 86.31 96 LEU A N 1
ATOM 701 C CA . LEU A 1 96 ? 12.211 -25.022 -13.524 1.00 86.31 96 LEU A CA 1
ATOM 702 C C . LEU A 1 96 ? 13.060 -25.828 -12.528 1.00 86.31 96 LEU A C 1
ATOM 704 O O . LEU A 1 96 ? 12.509 -26.543 -11.690 1.00 86.31 96 LEU A O 1
ATOM 708 N N . ARG A 1 97 ? 14.391 -25.687 -12.576 1.00 87.31 97 ARG A N 1
ATOM 709 C CA . ARG A 1 97 ? 15.299 -26.326 -11.608 1.00 87.31 97 ARG A CA 1
ATOM 710 C C . ARG A 1 97 ? 15.092 -25.789 -10.193 1.00 87.31 97 ARG A C 1
ATOM 712 O O . ARG A 1 97 ? 15.022 -26.577 -9.258 1.00 87.31 97 ARG A O 1
ATOM 719 N N . HIS A 1 98 ? 14.921 -24.478 -10.039 1.00 84.44 98 HIS A N 1
ATOM 720 C CA . HIS A 1 98 ? 14.662 -23.870 -8.734 1.00 84.44 98 HIS A CA 1
ATOM 721 C C . HIS A 1 98 ? 13.336 -24.351 -8.118 1.00 84.44 98 HIS A C 1
ATOM 723 O O . HIS A 1 98 ? 13.285 -24.695 -6.939 1.00 84.44 98 HIS A O 1
ATOM 729 N N . VAL A 1 99 ? 12.278 -24.471 -8.928 1.00 93.25 99 VAL A N 1
ATOM 730 C CA . VAL A 1 99 ? 10.985 -25.027 -8.487 1.00 93.25 99 VAL A CA 1
ATOM 731 C C . VAL A 1 99 ? 11.113 -26.494 -8.062 1.00 93.25 99 VAL A C 1
ATOM 733 O O . VAL A 1 99 ? 10.490 -26.907 -7.084 1.00 93.25 99 VAL A O 1
ATOM 736 N N . ALA A 1 100 ? 11.916 -27.292 -8.771 1.00 92.62 100 ALA A N 1
ATOM 737 C CA . ALA A 1 100 ? 12.159 -28.684 -8.399 1.00 92.62 100 ALA A CA 1
ATOM 738 C C . ALA A 1 100 ? 12.873 -28.803 -7.041 1.00 92.62 100 ALA A C 1
ATOM 740 O O . ALA A 1 100 ? 12.481 -29.636 -6.225 1.00 92.62 100 ALA A O 1
ATOM 741 N N . GLU A 1 101 ? 13.861 -27.949 -6.768 1.00 93.62 101 GLU A N 1
ATOM 742 C CA . GLU A 1 101 ? 14.547 -27.915 -5.470 1.00 93.62 101 GLU A CA 1
ATOM 743 C C . GLU A 1 101 ? 13.617 -27.474 -4.334 1.00 93.62 101 GLU A C 1
ATOM 745 O O . GLU A 1 101 ? 13.593 -28.109 -3.281 1.00 93.62 101 GLU A O 1
ATOM 750 N N . LEU A 1 102 ? 12.762 -26.473 -4.568 1.00 95.19 102 LEU A N 1
ATOM 751 C CA . LEU A 1 102 ? 11.764 -26.053 -3.581 1.00 95.19 102 LEU A CA 1
ATOM 752 C C . LEU A 1 102 ? 10.801 -27.194 -3.217 1.00 95.19 102 LEU A C 1
ATOM 754 O O . LEU A 1 102 ? 10.483 -27.386 -2.045 1.00 95.19 102 LEU A O 1
ATOM 758 N N . ARG A 1 103 ? 10.351 -27.975 -4.208 1.00 95.88 103 ARG A N 1
ATOM 759 C CA . ARG A 1 103 ? 9.475 -29.136 -3.971 1.00 95.88 103 ARG A CA 1
ATOM 760 C C . ARG A 1 103 ? 10.156 -30.213 -3.130 1.00 95.88 103 ARG A C 1
ATOM 762 O O . ARG A 1 103 ? 9.509 -30.772 -2.250 1.00 95.88 103 ARG A O 1
ATOM 769 N N . LYS A 1 104 ? 11.441 -30.490 -3.375 1.00 96.06 104 LYS A N 1
ATOM 770 C CA . LYS A 1 104 ? 12.217 -31.456 -2.579 1.00 96.06 104 LYS A CA 1
ATOM 771 C C . LYS A 1 104 ? 12.370 -31.000 -1.131 1.00 96.06 104 LYS A C 1
ATOM 773 O O . LYS A 1 104 ? 12.151 -31.790 -0.220 1.00 96.06 104 LYS A O 1
ATOM 778 N N . GLU A 1 105 ? 12.710 -29.731 -0.920 1.00 96.38 105 GLU A N 1
ATOM 779 C CA . GLU A 1 105 ? 12.876 -29.177 0.426 1.00 96.38 105 GLU A CA 1
ATOM 780 C C . GLU A 1 105 ? 11.547 -29.148 1.193 1.00 96.38 105 GLU A C 1
ATOM 782 O O . GLU A 1 105 ? 11.509 -29.472 2.378 1.00 96.38 105 GLU A O 1
ATOM 787 N N . LEU A 1 106 ? 10.435 -28.840 0.518 1.00 95.88 106 LEU A N 1
ATOM 788 C CA . LEU A 1 106 ? 9.107 -28.920 1.123 1.00 95.88 106 LEU A CA 1
ATOM 789 C C . LEU A 1 106 ? 8.754 -30.357 1.530 1.00 95.88 106 LEU A C 1
ATOM 791 O O . LEU A 1 106 ? 8.298 -30.563 2.651 1.00 95.88 106 LEU A O 1
ATOM 795 N N . ALA A 1 107 ? 8.996 -31.343 0.659 1.00 96.12 107 ALA A N 1
ATOM 796 C CA . ALA A 1 107 ? 8.764 -32.753 0.972 1.00 96.12 107 ALA A CA 1
ATOM 797 C C . ALA A 1 107 ? 9.581 -33.198 2.195 1.00 96.12 107 ALA A C 1
ATOM 799 O O . ALA A 1 107 ? 9.015 -33.743 3.136 1.00 96.12 107 ALA A O 1
ATOM 800 N N . ARG A 1 108 ? 10.875 -32.850 2.246 1.00 94.12 108 ARG A N 1
ATOM 801 C CA . ARG A 1 108 ? 11.739 -33.120 3.405 1.00 94.12 108 ARG A CA 1
ATOM 802 C C . ARG A 1 108 ? 11.177 -32.513 4.694 1.00 94.12 108 ARG A C 1
ATOM 804 O O . ARG A 1 108 ? 11.175 -33.169 5.730 1.00 94.12 108 ARG A O 1
ATOM 811 N N . ARG A 1 109 ? 10.718 -31.258 4.664 1.00 94.81 109 ARG A N 1
ATOM 812 C CA . ARG A 1 109 ? 10.158 -30.600 5.860 1.00 94.81 109 ARG A CA 1
ATOM 813 C C . ARG A 1 109 ? 8.860 -31.251 6.319 1.00 94.81 109 ARG A C 1
ATOM 815 O O . ARG A 1 109 ? 8.658 -31.389 7.521 1.00 94.81 109 ARG A O 1
ATOM 822 N N . LEU A 1 110 ? 8.010 -31.664 5.382 1.00 95.56 110 LEU A N 1
ATOM 823 C CA . LEU A 1 110 ? 6.792 -32.405 5.697 1.00 95.56 110 LEU A CA 1
ATOM 824 C C . LEU A 1 110 ? 7.105 -33.783 6.289 1.00 95.56 110 LEU A C 1
ATOM 826 O O . LEU A 1 110 ? 6.456 -34.168 7.252 1.00 95.56 110 LEU A O 1
ATOM 830 N N . GLU A 1 111 ? 8.119 -34.488 5.784 1.00 92.56 111 GLU A N 1
ATOM 831 C CA . GLU A 1 111 ? 8.579 -35.759 6.362 1.00 92.56 111 GLU A CA 1
ATOM 832 C C . GLU A 1 111 ? 9.090 -35.584 7.797 1.00 92.56 111 GLU A C 1
ATOM 834 O O . GLU A 1 111 ? 8.741 -36.376 8.666 1.00 92.56 111 GLU A O 1
ATOM 839 N N . VAL A 1 112 ? 9.861 -34.526 8.075 1.00 92.81 112 VAL A N 1
ATOM 840 C CA . VAL A 1 112 ? 10.330 -34.212 9.438 1.00 92.81 112 VAL A CA 1
ATOM 841 C C . VAL A 1 112 ? 9.161 -33.913 10.380 1.00 92.81 112 VAL A C 1
ATOM 843 O O . VAL A 1 112 ? 9.15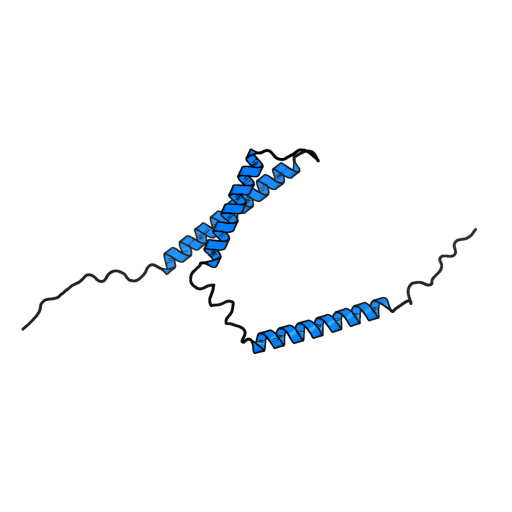5 -34.400 11.507 1.00 92.81 112 VAL A O 1
ATOM 846 N N . LEU A 1 113 ? 8.166 -33.141 9.931 1.00 89.31 113 LEU A N 1
ATOM 847 C CA . LEU A 1 113 ? 6.973 -32.849 10.733 1.00 89.31 113 LEU A CA 1
ATOM 848 C C . LEU A 1 113 ? 6.135 -34.110 10.979 1.00 89.31 113 LEU A C 1
ATOM 850 O O . LEU A 1 113 ? 5.760 -34.372 12.116 1.00 89.31 113 LEU A O 1
ATOM 854 N N . ALA A 1 114 ? 5.911 -34.926 9.948 1.00 85.94 114 ALA A N 1
ATOM 855 C CA . ALA A 1 114 ? 5.175 -36.182 10.069 1.00 85.94 114 ALA A CA 1
ATOM 856 C C . ALA A 1 114 ? 5.887 -37.191 10.988 1.00 85.94 114 ALA A C 1
ATOM 858 O O . ALA A 1 114 ? 5.234 -37.875 11.771 1.00 85.94 114 ALA A O 1
ATOM 859 N N . ALA A 1 115 ? 7.220 -37.264 10.933 1.00 83.25 115 ALA A N 1
ATOM 860 C CA . ALA A 1 115 ? 8.010 -38.110 11.824 1.00 83.25 115 ALA A CA 1
ATOM 861 C C . AL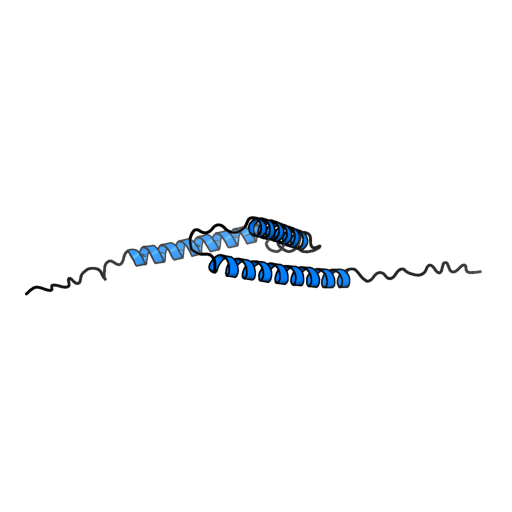A A 1 115 ? 8.008 -37.598 13.276 1.00 83.25 115 ALA A C 1
ATOM 863 O O . ALA A 1 115 ? 7.988 -38.405 14.199 1.00 83.25 115 ALA A O 1
ATOM 864 N N . GLY A 1 116 ? 7.994 -36.276 13.483 1.00 69.25 116 GLY A N 1
ATOM 865 C CA . GLY A 1 116 ? 7.885 -35.662 14.812 1.00 69.25 116 GLY A CA 1
ATOM 866 C C . GLY A 1 116 ? 6.498 -35.796 15.450 1.00 69.25 116 GLY A C 1
ATOM 867 O O . GLY A 1 116 ? 6.389 -35.805 16.671 1.00 69.25 116 GLY A O 1
ATOM 868 N N . GLU A 1 117 ? 5.443 -35.940 14.647 1.00 58.50 117 GLU A N 1
ATOM 869 C CA . GLU A 1 117 ? 4.068 -36.169 15.118 1.00 58.50 117 GLU A CA 1
ATOM 870 C C . GLU A 1 117 ? 3.781 -37.654 15.428 1.00 58.50 117 GLU A C 1
ATOM 872 O O . 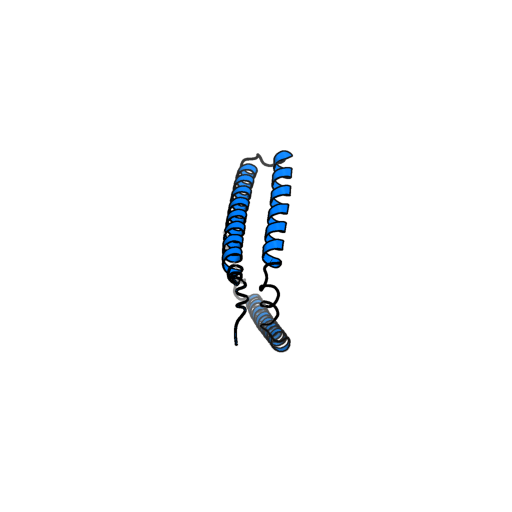GLU A 1 117 ? 2.818 -37.980 16.119 1.00 58.50 117 GLU A O 1
ATOM 877 N N . MET A 1 118 ? 4.653 -38.563 14.978 1.00 53.34 118 MET A N 1
ATOM 878 C CA . MET A 1 118 ? 4.577 -40.009 15.223 1.00 53.34 118 MET A CA 1
ATOM 879 C C . MET A 1 118 ? 5.456 -40.500 16.386 1.00 53.34 118 MET A C 1
ATOM 881 O O . MET A 1 118 ? 5.667 -41.708 16.498 1.00 53.34 118 MET A O 1
ATOM 885 N N . ASP A 1 119 ? 5.935 -39.618 17.271 1.00 49.69 119 ASP A N 1
ATOM 886 C CA . ASP A 1 119 ? 6.594 -40.018 18.523 1.00 49.69 119 ASP A CA 1
ATOM 887 C C . ASP A 1 119 ? 5.617 -39.938 19.722 1.00 49.69 119 ASP A C 1
ATOM 889 O O . ASP A 1 119 ? 5.539 -38.915 20.408 1.00 49.69 119 ASP A O 1
ATOM 893 N N . PRO A 1 120 ? 4.824 -40.994 20.011 1.00 49.75 120 PRO A N 1
ATOM 894 C CA . PRO A 1 120 ? 3.913 -41.044 21.155 1.00 49.75 120 PRO A CA 1
ATOM 895 C C . PRO A 1 120 ? 4.629 -41.302 22.498 1.00 49.75 120 PRO A C 1
ATOM 897 O O . PRO A 1 120 ? 4.010 -41.803 23.438 1.00 49.75 120 PRO A O 1
ATOM 900 N N . ALA A 1 121 ? 5.918 -40.978 22.638 1.00 50.03 121 ALA A N 1
ATOM 901 C CA . ALA A 1 121 ? 6.677 -41.245 23.862 1.00 50.03 121 ALA A CA 1
ATOM 902 C C . ALA A 1 121 ? 6.480 -40.209 24.993 1.00 50.03 121 ALA A C 1
ATOM 904 O O . ALA A 1 121 ? 7.026 -40.391 26.080 1.00 50.03 121 ALA A O 1
ATOM 905 N N . VAL A 1 122 ? 5.677 -39.150 24.798 1.00 52.78 122 VAL A N 1
ATOM 906 C CA . VAL A 1 122 ? 5.416 -38.105 25.822 1.00 52.78 122 VAL A CA 1
ATOM 907 C C . VAL A 1 122 ? 3.916 -37.948 26.129 1.00 52.78 122 VAL A C 1
ATOM 909 O O . VAL A 1 122 ? 3.423 -36.853 26.377 1.00 52.78 122 VAL A O 1
ATOM 912 N N . ALA A 1 123 ? 3.151 -39.043 26.107 1.00 48.19 123 ALA A N 1
ATOM 913 C CA . ALA A 1 123 ? 1.725 -39.032 26.469 1.00 48.19 123 ALA A CA 1
ATOM 914 C C . ALA A 1 123 ? 1.306 -40.177 27.413 1.00 48.19 123 ALA A C 1
ATOM 916 O O . ALA A 1 123 ? 0.133 -40.538 27.467 1.00 48.19 123 ALA A O 1
ATOM 917 N N . ALA A 1 124 ? 2.244 -40.751 28.175 1.00 50.12 124 ALA A N 1
ATOM 918 C CA . ALA A 1 124 ? 1.931 -41.769 29.178 1.00 50.12 124 ALA A CA 1
ATOM 919 C C . ALA A 1 124 ? 2.830 -41.663 30.422 1.00 50.12 124 ALA A C 1
ATOM 921 O O . ALA A 1 124 ? 3.602 -42.563 30.736 1.00 50.12 124 ALA A O 1
ATOM 922 N N . THR A 1 125 ? 2.694 -40.569 31.169 1.00 44.06 125 THR A N 1
ATOM 923 C CA . THR A 1 125 ? 2.873 -40.622 32.627 1.00 44.06 125 THR A CA 1
ATOM 924 C C . THR A 1 125 ? 1.575 -40.122 33.258 1.00 44.06 125 THR A C 1
ATOM 926 O O . THR A 1 125 ? 1.318 -38.916 33.199 1.00 44.06 125 THR A O 1
ATOM 929 N N . PRO A 1 126 ? 0.717 -41.010 33.790 1.00 47.94 126 PRO A N 1
ATOM 930 C CA . PRO A 1 126 ? -0.463 -40.585 34.521 1.00 47.94 126 PRO A CA 1
ATOM 931 C C . PRO A 1 126 ? -0.012 -39.903 35.816 1.00 47.94 126 PRO A C 1
ATOM 933 O O . PRO A 1 126 ? 0.757 -40.455 36.602 1.00 47.94 126 PRO A O 1
ATOM 936 N N . VAL A 1 127 ? -0.469 -38.667 36.008 1.00 58.31 127 VAL A N 1
ATOM 937 C CA . VAL A 1 127 ? -0.527 -38.030 37.323 1.00 58.31 127 VAL A CA 1
ATOM 938 C C . VAL A 1 127 ? -1.674 -38.710 38.061 1.00 58.31 127 VAL A C 1
ATOM 940 O O . VAL A 1 127 ? -2.824 -38.300 37.932 1.00 58.31 127 VAL A O 1
ATOM 943 N N . ASP A 1 128 ? -1.363 -39.782 38.786 1.00 46.66 128 ASP A N 1
ATOM 944 C CA . ASP A 1 128 ? -2.257 -40.317 39.809 1.00 46.66 128 ASP A CA 1
ATOM 945 C C . ASP A 1 128 ? -2.096 -39.454 41.063 1.00 46.66 128 ASP A C 1
ATOM 947 O O . ASP A 1 128 ? -1.158 -39.601 41.848 1.00 46.66 128 ASP A O 1
ATOM 951 N N . GLY A 1 129 ? -2.999 -38.487 41.201 1.00 46.25 129 GLY A N 1
ATOM 952 C CA . GLY A 1 129 ? -3.358 -37.920 42.490 1.00 46.25 129 GLY A CA 1
ATOM 953 C C . GLY A 1 129 ? -4.646 -38.582 42.957 1.00 46.25 129 GLY A C 1
ATOM 954 O O . GLY A 1 129 ? -5.678 -38.383 42.321 1.00 46.25 129 GLY A O 1
ATOM 955 N N . ASP A 1 130 ? -4.587 -39.330 44.058 1.00 46.59 130 ASP A N 1
ATOM 956 C CA . ASP A 1 130 ? -5.769 -39.653 44.856 1.00 46.59 130 ASP A CA 1
ATOM 957 C C . ASP A 1 130 ? -5.409 -39.836 46.345 1.00 46.59 130 ASP A C 1
ATOM 959 O O . ASP A 1 130 ? -4.411 -40.483 46.664 1.00 46.59 130 ASP A O 1
ATOM 963 N N . ALA A 1 131 ? -6.267 -39.234 47.182 1.00 43.31 131 ALA A N 1
ATOM 964 C CA . ALA A 1 131 ? -6.442 -39.283 48.648 1.00 43.31 131 ALA A CA 1
ATOM 965 C C . ALA A 1 131 ? -5.279 -38.927 49.604 1.00 43.31 131 ALA A C 1
ATOM 967 O O . ALA A 1 131 ? -4.435 -39.795 49.920 1.00 43.31 131 ALA A O 1
#

Secondary structure (DSSP, 8-state):
---------------HHHHHHHHHHHHHHHHHHHHHHHHHHHHHHHHSPTTPPPPHHHHHHHHHHHHHHHHHHHHHHTSTTSTTTTTSSS-HHHHHHHHHHHHHHHHHHHHHHHHHHT-GGGS--------

Sequence (131 aa):
MSDSDDDAPALPVANGKRLSVGRKAVVTRLWRAAQRQLDAHEARLDELPKGAAASESEAKALAVLARTVRELVALDAAAPGREDKSKDELSPAAGLRHVAELRKELARRLEVLAAGEMDPAVAATPVDGDA

pLDDT: mean 73.42, std 17.56, range [37.53, 96.38]